Protein AF-A0A259DIY1-F1 (afdb_monomer_lite)

pLDDT: mean 83.83, std 12.37, range [46.38, 96.25]

Secondary structure (DSSP, 8-state):
-----HHHHHHHHHHHHHHH-TTTHHHHHHHHHHHHHHHHHHHHHHHHHHHHHHHHHHHHHHHHHHHHHHHHHHHHHHHHT-

Structure (mmCIF, N/CA/C/O backbone):
data_AF-A0A259DIY1-F1
#
_entry.id   AF-A0A259DIY1-F1
#
loop_
_atom_site.group_PDB
_atom_site.id
_atom_site.type_symbol
_atom_site.label_atom_id
_atom_site.label_alt_id
_atom_site.label_comp_id
_atom_site.label_asym_id
_atom_site.label_entity_id
_atom_site.label_seq_id
_atom_site.pdbx_PDB_ins_code
_atom_site.Cartn_x
_atom_site.Cartn_y
_atom_site.Cartn_z
_atom_site.occupancy
_atom_site.B_iso_or_equiv
_atom_site.auth_seq_id
_atom_site.auth_comp_id
_atom_site.auth_asym_id
_atom_site.auth_atom_id
_atom_site.pdbx_PDB_model_num
ATOM 1 N N . MET A 1 1 ? 21.434 -10.107 10.429 1.00 63.16 1 MET A N 1
ATOM 2 C CA . MET A 1 1 ? 20.987 -11.251 9.588 1.00 63.16 1 MET A CA 1
ATOM 3 C C . MET A 1 1 ? 19.858 -10.887 8.616 1.00 63.16 1 MET A C 1
ATOM 5 O O . MET A 1 1 ? 19.462 -11.739 7.841 1.00 63.16 1 MET A O 1
ATOM 9 N N . PHE A 1 2 ? 19.392 -9.636 8.599 1.00 62.38 2 PHE A N 1
ATOM 10 C CA . PHE A 1 2 ? 18.654 -9.028 7.491 1.00 62.38 2 PHE A CA 1
ATOM 11 C C . PHE A 1 2 ? 19.092 -7.563 7.442 1.00 62.38 2 PHE A C 1
ATOM 13 O O . PHE A 1 2 ? 18.392 -6.683 7.932 1.00 62.38 2 PHE A O 1
ATOM 20 N N . ASP A 1 3 ? 20.303 -7.317 6.946 1.00 67.19 3 ASP A N 1
ATOM 21 C CA . ASP A 1 3 ? 20.704 -5.967 6.553 1.00 67.19 3 ASP A CA 1
ATOM 22 C C . ASP A 1 3 ? 20.057 -5.708 5.194 1.00 67.19 3 ASP A C 1
ATOM 24 O O . ASP A 1 3 ? 20.646 -5.948 4.148 1.00 67.19 3 ASP A O 1
ATOM 28 N N . ILE A 1 4 ? 18.778 -5.322 5.194 1.00 73.44 4 ILE A N 1
ATOM 29 C CA . ILE A 1 4 ? 18.158 -4.769 3.988 1.00 73.44 4 ILE A CA 1
ATOM 30 C C . ILE A 1 4 ? 18.681 -3.339 3.873 1.00 73.44 4 ILE A C 1
ATOM 32 O O . ILE A 1 4 ? 18.055 -2.382 4.330 1.00 73.44 4 ILE A O 1
ATOM 36 N N . GLY A 1 5 ? 19.886 -3.220 3.328 1.00 88.38 5 GLY A N 1
ATOM 37 C CA . GLY A 1 5 ? 20.489 -1.957 2.966 1.00 88.38 5 GLY A CA 1
ATOM 38 C C . GLY A 1 5 ? 19.907 -1.415 1.664 1.00 88.38 5 GLY A C 1
ATOM 39 O O . GLY A 1 5 ? 19.121 -2.052 0.953 1.00 88.38 5 GLY A O 1
ATOM 40 N N . PHE A 1 6 ? 20.318 -0.194 1.323 1.00 90.31 6 PHE A N 1
ATOM 41 C CA . PHE A 1 6 ? 19.946 0.431 0.054 1.00 90.31 6 PHE A CA 1
ATOM 42 C C . PHE A 1 6 ? 20.396 -0.416 -1.153 1.00 90.31 6 PHE A C 1
ATOM 44 O O . PHE A 1 6 ? 19.678 -0.513 -2.147 1.00 90.31 6 PHE A O 1
ATOM 51 N N . SER A 1 7 ? 21.549 -1.081 -1.041 1.00 90.62 7 SER A N 1
ATOM 52 C CA . SER A 1 7 ? 22.099 -2.009 -2.034 1.00 90.62 7 SER A CA 1
ATOM 53 C C . SER A 1 7 ? 21.149 -3.154 -2.373 1.00 90.62 7 SER A C 1
ATOM 55 O O . SER A 1 7 ? 20.851 -3.385 -3.545 1.00 90.62 7 SER A O 1
ATOM 57 N N . GLU A 1 8 ? 20.641 -3.856 -1.363 1.00 90.44 8 GLU A N 1
ATOM 58 C CA . GLU A 1 8 ? 19.755 -5.004 -1.528 1.00 90.44 8 GLU A CA 1
ATOM 59 C C . GLU A 1 8 ? 18.444 -4.584 -2.199 1.00 90.44 8 GLU A C 1
ATOM 61 O O . GLU A 1 8 ? 17.967 -5.264 -3.110 1.00 90.44 8 GLU A O 1
ATOM 66 N N . MET A 1 9 ? 17.898 -3.424 -1.818 1.00 92.69 9 MET A N 1
ATOM 67 C CA . MET A 1 9 ? 16.689 -2.870 -2.436 1.00 92.69 9 MET A CA 1
ATOM 68 C C . MET A 1 9 ? 16.877 -2.588 -3.931 1.00 92.69 9 MET A C 1
ATOM 70 O O . MET A 1 9 ? 15.984 -2.883 -4.729 1.00 92.69 9 MET A O 1
ATOM 74 N N . VAL A 1 10 ? 18.041 -2.065 -4.332 1.00 94.25 10 VAL A N 1
ATOM 75 C CA . VAL A 1 10 ? 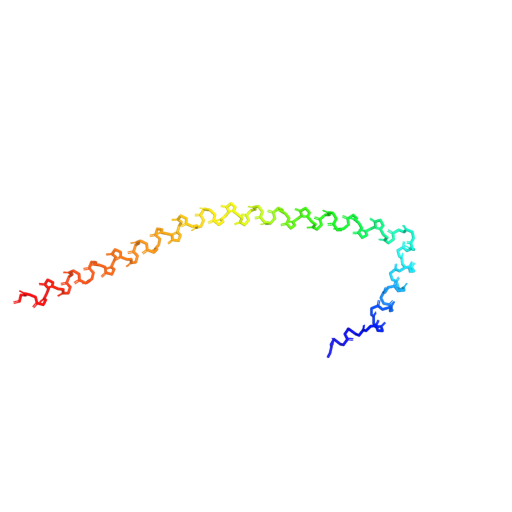18.367 -1.840 -5.749 1.00 94.25 10 VAL A CA 1
ATOM 76 C C . VAL A 1 10 ? 18.474 -3.166 -6.501 1.00 94.25 10 VAL A C 1
ATOM 78 O O . VAL A 1 10 ? 17.889 -3.295 -7.576 1.00 94.25 10 VAL A O 1
ATOM 81 N N . VAL A 1 11 ? 19.156 -4.170 -5.939 1.00 95.25 11 VAL A N 1
ATOM 82 C CA . VAL A 1 11 ? 19.297 -5.496 -6.570 1.00 95.25 11 VAL A CA 1
ATOM 83 C C . VAL A 1 11 ? 17.931 -6.149 -6.784 1.00 95.25 11 VAL A C 1
ATOM 85 O O . VAL A 1 11 ? 17.635 -6.604 -7.890 1.00 95.25 11 VAL A O 1
ATOM 88 N N . VAL A 1 12 ? 17.066 -6.140 -5.767 1.00 93.88 12 VAL A N 1
ATOM 89 C CA . VAL A 1 12 ? 15.695 -6.661 -5.882 1.00 93.88 12 VAL A CA 1
ATOM 90 C C . VAL A 1 12 ? 14.905 -5.893 -6.943 1.00 93.88 12 VAL A C 1
ATOM 92 O O . VAL A 1 12 ? 14.208 -6.512 -7.747 1.00 93.88 12 VAL A O 1
ATOM 95 N N . GLY A 1 13 ? 15.047 -4.566 -7.001 1.00 94.06 13 GLY A N 1
ATOM 96 C CA . GLY A 1 13 ? 14.431 -3.734 -8.035 1.00 94.06 13 GLY A CA 1
ATOM 97 C C . GLY A 1 13 ? 14.864 -4.129 -9.448 1.00 94.06 13 GLY A C 1
ATOM 98 O O . GLY A 1 13 ? 14.017 -4.322 -10.317 1.00 94.06 13 GLY A O 1
ATOM 99 N N . VAL A 1 14 ? 16.165 -4.324 -9.676 1.00 96.06 14 VAL A N 1
ATOM 100 C CA . VAL A 1 14 ? 16.701 -4.762 -10.975 1.00 96.06 14 VAL A CA 1
ATOM 101 C C . VAL A 1 14 ? 16.166 -6.142 -11.355 1.00 96.06 14 VAL A C 1
ATOM 103 O O . VAL A 1 14 ? 15.685 -6.325 -12.473 1.00 96.06 14 VAL A O 1
ATOM 106 N N . VAL A 1 15 ? 16.179 -7.104 -10.429 1.00 96.06 15 VAL A N 1
ATOM 107 C CA . VAL A 1 15 ? 15.640 -8.451 -10.678 1.00 96.06 15 VAL A CA 1
ATOM 108 C C . VAL A 1 15 ? 14.148 -8.389 -11.010 1.00 96.06 15 VAL A C 1
ATOM 110 O O . VAL A 1 15 ? 13.708 -9.005 -11.980 1.00 96.06 15 VAL A O 1
ATOM 113 N N . ALA A 1 16 ? 13.368 -7.605 -10.264 1.00 95.00 16 ALA A N 1
ATOM 114 C CA . ALA A 1 16 ? 11.945 -7.423 -10.527 1.00 95.00 16 ALA A CA 1
ATOM 115 C C . ALA A 1 16 ? 11.688 -6.817 -11.917 1.00 95.00 16 ALA A C 1
ATOM 117 O O . ALA A 1 16 ? 10.779 -7.263 -12.620 1.00 95.00 16 ALA A O 1
ATOM 118 N N . LEU A 1 17 ? 12.503 -5.845 -12.342 1.00 95.38 17 LEU A N 1
ATOM 119 C CA . LEU A 1 17 ? 12.425 -5.259 -13.683 1.00 95.38 17 LEU A CA 1
ATOM 120 C C . LEU A 1 17 ? 12.741 -6.278 -14.782 1.00 95.38 17 LEU A C 1
ATOM 122 O O . LEU A 1 17 ? 12.076 -6.254 -15.811 1.00 95.38 17 LEU A O 1
ATOM 126 N N . ILE A 1 18 ? 13.704 -7.178 -14.573 1.00 96.06 18 ILE A N 1
ATOM 127 C CA . ILE A 1 18 ? 14.055 -8.220 -15.552 1.00 96.06 18 ILE A CA 1
ATOM 128 C C . ILE A 1 18 ? 12.945 -9.270 -15.661 1.00 96.06 18 ILE A C 1
ATOM 130 O O . ILE A 1 18 ? 12.549 -9.639 -16.763 1.00 96.06 18 ILE A O 1
ATOM 134 N N . VAL A 1 19 ? 12.431 -9.750 -14.527 1.00 95.75 19 VAL A N 1
ATOM 135 C CA . VAL A 1 19 ? 11.452 -10.848 -14.487 1.00 95.75 19 VAL A CA 1
ATOM 136 C C . VAL A 1 19 ? 10.073 -10.396 -14.965 1.00 95.75 19 VAL A C 1
ATOM 138 O O . VAL A 1 19 ? 9.422 -11.088 -15.745 1.00 95.75 19 VAL A O 1
ATOM 141 N N . ILE A 1 20 ? 9.605 -9.245 -14.478 1.00 93.38 20 ILE A N 1
ATOM 142 C CA . ILE A 1 20 ? 8.253 -8.743 -14.759 1.00 93.38 20 ILE A CA 1
ATOM 143 C C . ILE A 1 20 ? 8.254 -7.855 -16.010 1.00 93.38 20 ILE A C 1
ATOM 145 O O . ILE A 1 20 ? 7.276 -7.835 -16.759 1.00 93.38 20 ILE A O 1
ATOM 149 N N . GLY A 1 21 ? 9.344 -7.123 -16.242 1.00 94.75 21 GLY A N 1
ATOM 150 C CA . GLY A 1 21 ? 9.458 -6.092 -17.268 1.00 94.75 21 GLY A CA 1
ATOM 151 C C . GLY A 1 21 ? 9.157 -4.684 -16.721 1.00 94.75 21 GLY A C 1
ATOM 152 O O . GLY A 1 21 ? 8.200 -4.514 -15.953 1.00 94.75 21 GLY A O 1
ATOM 153 N N . PRO A 1 22 ? 9.904 -3.645 -17.151 1.00 92.31 22 PRO A N 1
ATOM 154 C CA . PRO A 1 22 ? 9.756 -2.267 -16.664 1.00 92.31 22 PRO A CA 1
ATOM 155 C C . PRO A 1 22 ? 8.373 -1.663 -16.925 1.00 92.31 22 PRO A C 1
ATOM 157 O O . PRO A 1 22 ? 7.866 -0.889 -16.119 1.00 92.31 22 PRO A O 1
ATOM 160 N N . GLU A 1 23 ? 7.721 -2.051 -18.018 1.00 94.25 23 GLU A N 1
ATOM 161 C CA . GLU A 1 23 ? 6.393 -1.547 -18.385 1.00 94.25 23 GLU A CA 1
ATOM 162 C C . GLU A 1 23 ? 5.265 -2.219 -17.587 1.00 94.25 23 GLU A C 1
ATOM 164 O O . GLU A 1 23 ? 4.197 -1.640 -17.373 1.00 94.25 23 GLU A O 1
ATOM 169 N N . ARG A 1 24 ? 5.488 -3.458 -17.128 1.00 93.69 24 ARG A N 1
ATOM 170 C CA . ARG A 1 24 ? 4.469 -4.280 -16.458 1.00 93.69 24 ARG A CA 1
ATOM 171 C C . ARG A 1 24 ? 4.537 -4.162 -14.941 1.00 93.69 24 ARG A C 1
ATOM 173 O O . ARG A 1 24 ? 3.486 -4.198 -14.301 1.00 93.69 24 ARG A O 1
ATOM 180 N N . LEU A 1 25 ? 5.723 -3.943 -14.373 1.00 94.00 25 LEU A N 1
ATOM 181 C CA . LEU A 1 25 ? 5.929 -3.724 -12.938 1.00 94.00 25 LEU A CA 1
ATOM 182 C C . LEU A 1 25 ? 4.980 -2.663 -12.343 1.00 94.00 25 LEU A C 1
ATOM 184 O O . LEU A 1 25 ? 4.274 -2.992 -11.386 1.00 94.00 25 LEU A O 1
ATOM 188 N N . PRO A 1 26 ? 4.846 -1.439 -12.899 1.00 93.12 26 PRO A N 1
ATOM 189 C CA . PRO A 1 26 ? 3.937 -0.434 -12.342 1.00 93.12 26 PRO A CA 1
ATOM 190 C C . PRO A 1 26 ? 2.465 -0.856 -12.424 1.00 93.12 26 PRO A C 1
ATOM 192 O O . PRO A 1 26 ? 1.676 -0.539 -11.534 1.00 93.12 26 PRO A O 1
ATOM 195 N N . LYS A 1 27 ? 2.077 -1.607 -13.460 1.00 94.31 27 LYS A N 1
ATOM 196 C CA . LYS A 1 27 ? 0.710 -2.125 -13.608 1.00 94.31 27 LYS A CA 1
ATOM 197 C C . LYS A 1 27 ? 0.397 -3.186 -12.550 1.00 94.31 27 LYS A C 1
ATOM 199 O O . LYS A 1 27 ? -0.680 -3.154 -11.951 1.00 94.31 27 LYS A O 1
ATOM 204 N N . VAL A 1 28 ? 1.344 -4.087 -12.289 1.00 94.12 28 VAL A N 1
ATOM 205 C CA . VAL A 1 28 ? 1.242 -5.119 -11.245 1.00 94.12 28 VAL A CA 1
ATOM 206 C C . VAL A 1 28 ? 1.202 -4.474 -9.862 1.00 94.12 28 VAL A C 1
ATOM 208 O O . VAL A 1 28 ? 0.290 -4.766 -9.094 1.00 94.12 28 VAL A O 1
ATOM 211 N N . ALA A 1 29 ? 2.106 -3.533 -9.576 1.00 94.88 29 ALA A N 1
ATOM 212 C CA . ALA A 1 29 ? 2.146 -2.811 -8.307 1.00 94.88 29 ALA A CA 1
ATOM 213 C C . ALA A 1 29 ? 0.834 -2.062 -8.023 1.00 94.88 29 ALA A C 1
ATOM 215 O O . ALA A 1 29 ? 0.294 -2.158 -6.924 1.00 94.88 29 ALA A O 1
ATOM 216 N N . ARG A 1 30 ? 0.262 -1.378 -9.026 1.00 95.38 30 ARG A N 1
ATOM 217 C CA . ARG A 1 30 ? -1.052 -0.724 -8.899 1.00 95.38 30 ARG A CA 1
ATOM 218 C C . ARG A 1 30 ? -2.166 -1.726 -8.616 1.00 95.38 30 ARG A C 1
ATOM 220 O O . ARG A 1 30 ? -2.988 -1.493 -7.739 1.00 95.38 30 ARG A O 1
ATOM 227 N N . THR A 1 31 ? -2.191 -2.844 -9.336 1.00 95.56 31 THR A N 1
ATOM 228 C CA . THR A 1 31 ? -3.234 -3.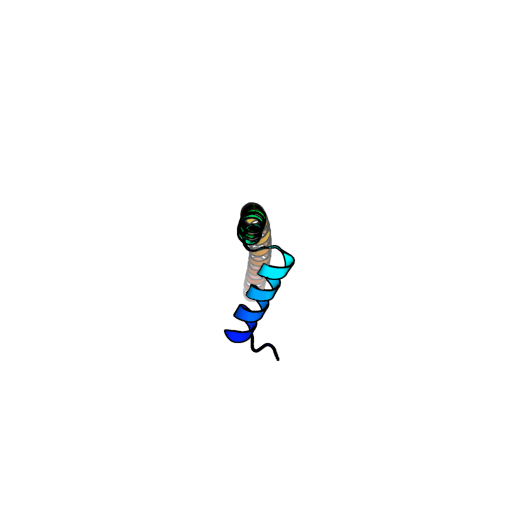869 -9.173 1.00 95.56 31 THR A CA 1
ATOM 229 C C . THR A 1 31 ? -3.157 -4.525 -7.794 1.00 95.56 31 THR A C 1
ATOM 231 O O . THR A 1 31 ? -4.166 -4.613 -7.095 1.00 95.56 31 THR A O 1
ATOM 234 N N . ALA A 1 32 ? -1.953 -4.914 -7.369 1.00 95.69 32 ALA A N 1
ATOM 235 C CA . ALA A 1 32 ? -1.694 -5.461 -6.043 1.00 95.69 32 ALA A CA 1
ATOM 236 C C . ALA A 1 32 ? -2.033 -4.446 -4.943 1.00 95.69 32 ALA A C 1
ATOM 238 O O . ALA A 1 32 ? -2.719 -4.789 -3.985 1.00 95.69 32 ALA A O 1
ATOM 239 N N . GLY A 1 33 ? -1.642 -3.181 -5.120 1.00 95.94 33 GLY A N 1
ATOM 240 C CA . GLY A 1 33 ? -1.970 -2.095 -4.198 1.00 95.94 33 GLY A CA 1
ATOM 241 C C . GLY A 1 33 ? -3.475 -1.845 -4.084 1.00 95.94 33 GLY A C 1
ATOM 242 O O . GLY A 1 33 ? -3.986 -1.683 -2.980 1.00 95.94 33 GLY A O 1
ATOM 243 N N . HIS A 1 34 ? -4.221 -1.886 -5.191 1.00 96.25 34 HIS A N 1
ATOM 244 C CA . HIS A 1 34 ? -5.680 -1.778 -5.155 1.00 96.25 34 HIS A CA 1
ATOM 245 C C . HIS A 1 34 ? -6.330 -2.948 -4.413 1.00 96.25 34 HIS A C 1
ATOM 247 O O . HIS A 1 34 ? -7.269 -2.728 -3.647 1.00 96.25 34 HIS A O 1
ATOM 253 N N . LEU A 1 35 ? -5.846 -4.175 -4.621 1.00 95.50 35 LEU A N 1
ATOM 254 C CA . LEU A 1 35 ? -6.357 -5.347 -3.914 1.00 95.50 35 LEU A CA 1
ATOM 255 C C . LEU A 1 35 ? -6.045 -5.267 -2.416 1.00 95.50 35 LEU A C 1
ATOM 257 O O . LEU A 1 35 ? -6.943 -5.442 -1.594 1.00 95.50 35 LEU A O 1
ATOM 261 N N . TYR A 1 36 ? -4.806 -4.921 -2.068 1.00 96.12 36 TYR A N 1
ATOM 262 C CA . TYR A 1 36 ? -4.377 -4.732 -0.687 1.00 96.12 36 TYR A CA 1
ATOM 263 C C . TYR A 1 36 ? -5.175 -3.624 0.010 1.00 96.12 36 TYR A C 1
ATOM 265 O O . TYR A 1 36 ? -5.687 -3.829 1.104 1.00 96.12 36 TYR A O 1
ATOM 273 N N . GLY A 1 37 ? -5.379 -2.482 -0.652 1.00 95.50 37 GLY A N 1
ATOM 274 C CA . GLY A 1 37 ? -6.175 -1.381 -0.110 1.00 95.50 37 GLY A CA 1
ATOM 275 C C . GLY A 1 37 ? -7.641 -1.761 0.123 1.00 95.50 37 GLY A C 1
ATOM 276 O O . GLY A 1 37 ? -8.229 -1.370 1.131 1.00 95.50 37 GLY A O 1
ATOM 277 N N . ARG A 1 38 ? -8.236 -2.569 -0.766 1.00 94.56 38 ARG A N 1
ATOM 278 C CA . ARG A 1 38 ? -9.594 -3.108 -0.572 1.00 94.56 38 ARG A CA 1
ATOM 279 C C . ARG A 1 38 ? -9.660 -4.059 0.619 1.00 94.56 38 ARG A C 1
ATOM 281 O O . ARG A 1 38 ? -10.573 -3.929 1.427 1.00 94.56 38 ARG A O 1
ATOM 288 N N . LEU A 1 39 ? -8.691 -4.967 0.742 1.00 94.31 39 LEU A N 1
ATOM 289 C CA . LEU A 1 39 ? -8.587 -5.887 1.877 1.00 94.31 39 LEU A CA 1
ATOM 290 C C . LEU A 1 39 ? -8.412 -5.125 3.191 1.00 94.31 39 LEU A C 1
ATOM 292 O O . LEU A 1 39 ? -9.152 -5.369 4.136 1.00 94.31 39 LEU A O 1
ATOM 296 N N . GLN A 1 40 ? -7.505 -4.149 3.236 1.00 94.56 40 G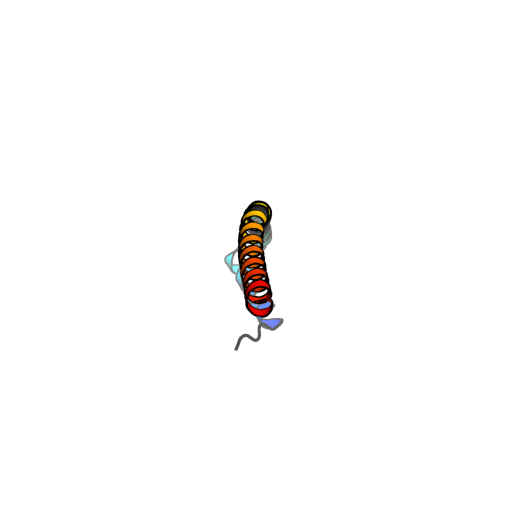LN A N 1
ATOM 297 C CA . GLN A 1 40 ? -7.288 -3.310 4.412 1.00 94.56 40 GLN A CA 1
ATOM 298 C C . GLN A 1 40 ? -8.564 -2.567 4.816 1.00 94.56 40 GLN A C 1
ATOM 300 O O . GLN A 1 40 ? -8.903 -2.524 5.997 1.00 94.56 40 GLN A O 1
ATOM 305 N N . ARG A 1 41 ? -9.305 -2.018 3.846 1.00 92.94 41 ARG A N 1
ATOM 306 C CA . ARG A 1 41 ? -10.583 -1.350 4.113 1.00 92.94 41 ARG A CA 1
ATOM 307 C C . ARG A 1 41 ? -11.639 -2.325 4.628 1.00 92.94 41 ARG A C 1
ATOM 309 O O . ARG A 1 41 ? -12.339 -1.988 5.570 1.00 92.94 41 ARG A O 1
ATOM 316 N N . TYR A 1 42 ? -11.718 -3.526 4.059 1.00 91.00 42 TYR A N 1
ATOM 317 C CA . TYR A 1 42 ? -12.634 -4.571 4.515 1.00 91.00 42 TYR A CA 1
ATOM 318 C C . TYR A 1 42 ? -12.322 -5.013 5.948 1.00 91.00 42 TYR A C 1
ATOM 320 O O . TYR A 1 42 ? -13.211 -5.025 6.791 1.00 91.00 42 TYR A O 1
ATOM 328 N N . VAL A 1 43 ? -11.050 -5.283 6.253 1.00 90.25 43 VAL A N 1
ATOM 329 C CA . VAL A 1 43 ? -10.596 -5.602 7.614 1.00 90.25 43 VAL A CA 1
ATOM 330 C C . VAL A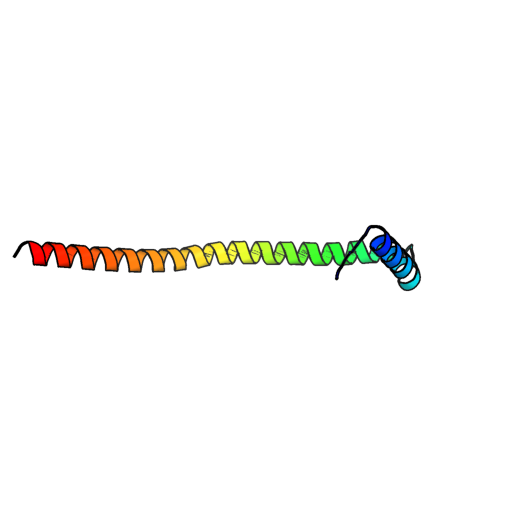 1 43 ? -10.899 -4.448 8.568 1.00 90.25 43 VAL A C 1
ATOM 332 O O . VAL A 1 43 ? -11.356 -4.687 9.678 1.00 90.25 43 VAL A O 1
ATOM 335 N N . SER A 1 44 ? -10.699 -3.199 8.141 1.00 89.81 44 SER A N 1
ATOM 336 C CA . SER A 1 44 ? -11.032 -2.023 8.948 1.00 89.81 44 SER A CA 1
ATOM 337 C C . SER A 1 44 ? -12.530 -1.913 9.233 1.00 89.81 44 SER A C 1
ATOM 339 O O . SER A 1 44 ? -12.896 -1.587 10.357 1.00 89.81 44 SER A O 1
ATOM 341 N N . SER A 1 45 ? -13.389 -2.169 8.243 1.00 87.06 45 SER A N 1
ATOM 342 C CA . SER A 1 45 ? -14.846 -2.161 8.412 1.00 87.06 45 SER A CA 1
ATOM 343 C C . SER A 1 45 ? -15.300 -3.279 9.344 1.00 87.06 45 SER A C 1
ATOM 345 O O . SER A 1 45 ? -15.959 -3.003 10.333 1.00 87.06 45 SER A O 1
ATOM 347 N N . VAL A 1 46 ? -14.840 -4.510 9.114 1.00 85.69 46 VAL A N 1
ATOM 348 C CA . VAL A 1 46 ? -15.159 -5.659 9.974 1.00 85.69 46 VAL A CA 1
ATOM 349 C C . VAL A 1 46 ? -14.661 -5.434 11.399 1.00 85.69 46 VAL A C 1
ATOM 351 O O . VAL A 1 46 ? -15.378 -5.718 12.347 1.00 85.69 46 VAL A O 1
ATOM 354 N N . LYS A 1 47 ? -13.459 -4.874 11.579 1.00 80.62 47 LYS A N 1
ATOM 355 C CA . LYS A 1 47 ? -12.956 -4.493 12.903 1.00 80.62 47 LYS A CA 1
ATOM 356 C C . LYS A 1 47 ? -13.840 -3.435 13.558 1.00 80.62 47 LYS A C 1
ATOM 358 O O . LYS A 1 47 ? -14.028 -3.511 14.761 1.00 80.62 47 LYS A O 1
ATOM 363 N N . SER A 1 48 ? -14.363 -2.471 12.800 1.00 80.38 48 SER A N 1
ATOM 364 C CA . SER A 1 48 ? -15.290 -1.454 13.311 1.00 80.38 48 SER A CA 1
ATOM 365 C C . SER A 1 48 ? -16.613 -2.074 13.762 1.00 80.38 48 SER A C 1
ATOM 367 O O . SER A 1 48 ? -17.056 -1.796 14.872 1.00 80.38 48 SER A O 1
ATOM 369 N N . ASP A 1 49 ? -17.198 -2.948 12.942 1.00 76.88 49 ASP A N 1
ATOM 370 C CA . ASP A 1 49 ? -18.467 -3.623 13.235 1.00 76.88 49 ASP A CA 1
ATOM 371 C C . ASP A 1 49 ? -18.316 -4.575 14.434 1.00 76.88 49 ASP A C 1
ATOM 373 O O . ASP A 1 49 ? -19.092 -4.527 15.386 1.00 76.88 49 ASP A O 1
ATOM 377 N N . ILE A 1 50 ? -17.238 -5.366 14.451 1.00 72.00 50 ILE A N 1
ATOM 378 C CA . ILE A 1 50 ? -16.888 -6.252 15.566 1.00 72.00 50 ILE A CA 1
ATOM 379 C C . ILE A 1 50 ? -16.558 -5.445 16.821 1.00 72.00 50 ILE A C 1
ATOM 381 O O . ILE A 1 50 ? -16.958 -5.840 17.904 1.00 72.00 50 ILE A O 1
ATOM 385 N N . SER A 1 51 ? -15.846 -4.319 16.730 1.00 66.75 51 SER A N 1
ATOM 386 C CA . SER A 1 51 ? -15.604 -3.467 17.901 1.00 66.75 51 SER A CA 1
ATOM 387 C C . SER A 1 51 ? -16.909 -2.929 18.483 1.00 66.75 51 SER A C 1
ATOM 389 O O . SER A 1 51 ? -17.010 -2.819 19.698 1.00 66.75 51 SER A O 1
ATOM 391 N N . GLN A 1 52 ? -17.913 -2.650 17.653 1.00 64.56 52 GLN A N 1
ATOM 392 C CA . GLN A 1 52 ? -19.225 -2.205 18.113 1.00 64.56 52 GLN A CA 1
ATOM 393 C C . GLN A 1 52 ? -20.018 -3.332 18.808 1.00 64.56 52 GLN A C 1
ATOM 395 O O . GLN A 1 52 ? -20.771 -3.067 19.743 1.00 64.56 52 GLN A O 1
ATOM 400 N N . GLU A 1 53 ? -19.811 -4.587 18.406 1.00 59.66 53 GLU A N 1
ATOM 401 C CA . GLU A 1 53 ? -20.467 -5.764 18.992 1.00 59.66 53 GLU A CA 1
ATOM 402 C C . GLU A 1 53 ? -19.718 -6.310 20.229 1.00 59.66 53 GLU A C 1
ATOM 404 O O . GLU A 1 53 ? -20.330 -6.597 21.256 1.00 59.66 53 GLU A O 1
ATOM 409 N N . ILE A 1 54 ? -18.382 -6.343 20.197 1.00 61.22 54 ILE A N 1
ATOM 410 C CA . ILE A 1 54 ? -17.521 -6.714 21.333 1.00 61.22 54 ILE A CA 1
ATOM 411 C C . ILE A 1 54 ? -17.647 -5.700 22.469 1.00 61.22 54 ILE A C 1
ATOM 413 O O . ILE A 1 54 ? -17.633 -6.101 23.627 1.00 61.22 54 ILE A O 1
ATOM 417 N N . GLN A 1 55 ? -17.836 -4.410 22.176 1.00 59.59 55 GLN A N 1
ATOM 418 C CA . GLN A 1 55 ? -18.053 -3.406 23.220 1.00 59.59 55 GLN A CA 1
ATOM 419 C C . GLN A 1 55 ? -19.302 -3.719 24.066 1.00 59.59 55 GLN A C 1
ATOM 421 O O . GLN A 1 55 ? -19.298 -3.464 25.267 1.00 59.59 55 GLN A O 1
ATOM 426 N N . LEU A 1 56 ? -20.342 -4.337 23.492 1.00 61.03 56 LEU A N 1
ATOM 427 C CA . LEU A 1 56 ? -21.528 -4.766 24.243 1.00 61.03 56 LEU A CA 1
ATOM 428 C C . LEU A 1 56 ? -21.246 -5.978 25.146 1.00 61.03 56 LEU A C 1
ATOM 430 O O . LEU A 1 56 ? -21.751 -6.026 26.271 1.00 61.03 56 LEU A O 1
ATOM 434 N N . ASP A 1 57 ? -20.429 -6.929 24.695 1.00 65.44 57 ASP A N 1
ATOM 435 C CA . ASP A 1 57 ? -20.074 -8.114 25.485 1.00 65.44 57 ASP A CA 1
ATOM 436 C C . ASP A 1 57 ? -19.003 -7.828 26.550 1.00 65.44 57 ASP A C 1
ATOM 438 O O . ASP A 1 57 ? -19.121 -8.312 27.678 1.00 65.44 57 ASP A O 1
ATOM 442 N N . GLU A 1 58 ? -18.015 -6.973 26.268 1.00 65.81 58 GLU A N 1
ATOM 443 C CA . GLU A 1 58 ? -17.071 -6.479 27.279 1.00 65.81 58 GLU A CA 1
ATOM 444 C C . GLU A 1 58 ? -17.790 -5.653 28.352 1.00 65.81 58 GLU A C 1
ATOM 446 O O . GLU A 1 58 ? -17.564 -5.881 29.540 1.00 65.81 58 GLU A O 1
ATOM 451 N N . MET A 1 59 ? -18.728 -4.768 27.983 1.00 61.50 59 MET A N 1
ATOM 452 C CA . MET A 1 59 ? -19.519 -4.016 28.969 1.00 61.50 59 MET A CA 1
ATOM 453 C C . MET A 1 59 ? -20.386 -4.925 29.850 1.00 61.50 59 MET A C 1
ATOM 455 O O . MET A 1 59 ? -20.528 -4.664 31.046 1.00 61.50 59 MET A O 1
ATOM 459 N N . ARG A 1 60 ? -20.951 -6.009 29.298 1.00 71.25 60 ARG A N 1
ATOM 460 C CA . ARG A 1 60 ? -21.698 -7.006 30.085 1.00 71.25 60 ARG A CA 1
ATOM 461 C C . ARG A 1 60 ? -20.804 -7.749 31.071 1.00 71.25 60 ARG A C 1
ATOM 463 O O . ARG A 1 60 ? -21.220 -7.958 32.209 1.00 71.25 60 ARG A O 1
ATOM 470 N N . ARG A 1 61 ? -19.592 -8.120 30.656 1.00 78.19 61 ARG A N 1
ATOM 471 C CA . ARG A 1 61 ? -18.627 -8.843 31.494 1.00 78.19 61 ARG A CA 1
ATOM 472 C C . ARG A 1 61 ? -18.104 -7.970 32.636 1.00 78.19 61 ARG A C 1
ATOM 474 O O . ARG A 1 61 ? -18.154 -8.389 33.788 1.00 78.19 61 ARG A O 1
ATOM 481 N N . VAL A 1 62 ? -17.743 -6.722 32.332 1.00 78.06 62 VAL A N 1
ATOM 482 C CA . VAL A 1 62 ? -17.353 -5.710 33.330 1.00 78.06 62 VAL A CA 1
ATOM 483 C C . VAL A 1 62 ? -18.506 -5.422 34.301 1.00 78.06 62 VAL A C 1
ATOM 485 O O . VAL A 1 62 ? -18.299 -5.321 35.507 1.00 78.06 62 VAL A O 1
ATOM 488 N N . GLY A 1 63 ? -19.747 -5.346 33.806 1.00 78.94 63 GLY A N 1
ATOM 489 C CA . GLY A 1 63 ? -20.928 -5.164 34.654 1.00 78.94 63 GLY A CA 1
ATOM 490 C C . GLY A 1 63 ? -21.197 -6.340 35.603 1.00 78.94 63 GLY A C 1
ATOM 491 O O . GLY A 1 63 ? -21.652 -6.120 36.727 1.00 78.94 63 GLY A O 1
ATOM 492 N N . GLN A 1 64 ? -20.908 -7.577 35.184 1.00 84.50 64 GLN A N 1
ATOM 493 C CA . GLN A 1 64 ? -21.028 -8.765 36.037 1.00 84.50 64 GLN A CA 1
ATOM 494 C C . GLN A 1 64 ? -19.969 -8.783 37.145 1.00 84.50 64 GLN A C 1
ATOM 496 O O . GLN A 1 64 ? -20.347 -8.930 38.304 1.00 84.50 64 GLN A O 1
ATOM 501 N N . GLU A 1 65 ? -18.695 -8.534 36.824 1.00 84.56 65 GLU A N 1
ATOM 502 C CA . GLU A 1 65 ? -17.623 -8.423 37.831 1.00 84.56 65 GLU A CA 1
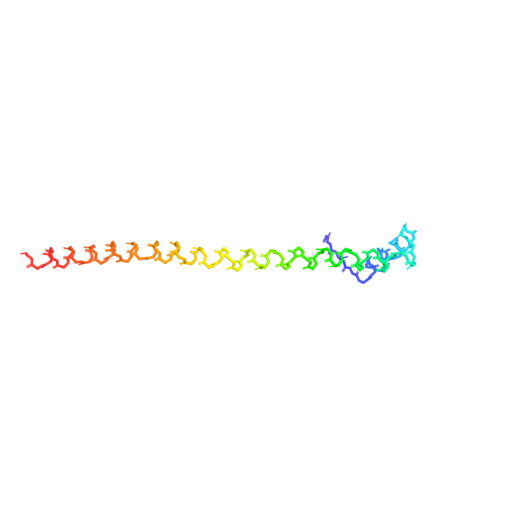ATOM 503 C C . GLU A 1 65 ? -17.894 -7.302 38.844 1.00 84.56 65 GLU A C 1
ATOM 505 O O . GLU A 1 65 ? -17.666 -7.461 40.045 1.00 84.56 65 GLU A O 1
ATOM 510 N N . PHE A 1 66 ? -18.434 -6.169 38.384 1.00 83.25 66 PHE A N 1
ATOM 511 C CA . PHE A 1 66 ? -18.790 -5.054 39.260 1.00 83.25 66 PHE A CA 1
ATOM 512 C C . PHE A 1 66 ? -19.952 -5.407 40.197 1.00 83.25 66 PHE A C 1
ATOM 514 O O . PHE A 1 66 ? -19.921 -5.084 41.385 1.00 83.25 66 PHE A O 1
ATOM 521 N N . LYS A 1 67 ? -20.970 -6.112 39.687 1.00 86.50 67 LYS A N 1
ATOM 522 C CA . LYS A 1 67 ? -22.107 -6.588 40.486 1.00 86.50 67 LYS A CA 1
ATOM 523 C C . LYS A 1 67 ? -21.667 -7.606 41.538 1.00 86.50 67 LYS A C 1
ATOM 525 O O . LYS A 1 67 ? -22.151 -7.548 42.666 1.00 86.50 67 LYS A O 1
ATOM 530 N N . GLU A 1 68 ? -20.766 -8.508 41.171 1.00 87.94 68 GLU A N 1
ATOM 531 C CA . GLU A 1 68 ? -20.201 -9.513 42.068 1.00 87.94 68 GLU A CA 1
ATOM 532 C C . GLU A 1 68 ? -19.338 -8.845 43.150 1.00 87.94 68 GLU A C 1
ATOM 534 O O . GLU A 1 68 ? -19.562 -9.078 44.331 1.00 87.94 68 GLU A O 1
ATOM 539 N N . SER A 1 69 ? -18.483 -7.884 42.782 1.00 84.69 69 SER A N 1
ATOM 540 C CA . SER A 1 69 ? -17.680 -7.092 43.733 1.00 84.69 69 SER A CA 1
ATOM 541 C C . SER A 1 69 ? -18.535 -6.283 44.716 1.00 84.69 69 SER A C 1
ATOM 543 O O . SER A 1 69 ? -18.227 -6.231 45.906 1.00 84.69 69 SER A O 1
ATOM 545 N N . ILE A 1 70 ? -19.633 -5.676 44.248 1.00 85.88 70 ILE A N 1
ATOM 546 C CA . ILE A 1 70 ? -20.584 -4.966 45.117 1.00 85.88 70 ILE A CA 1
ATOM 547 C C . ILE A 1 70 ? -21.328 -5.936 46.038 1.00 85.88 70 ILE A C 1
ATOM 549 O O . ILE A 1 70 ? -21.563 -5.597 47.195 1.00 85.88 70 ILE A O 1
ATOM 553 N N . GLN A 1 71 ? -21.708 -7.127 45.563 1.00 87.50 71 GLN A N 1
ATOM 554 C CA . GLN A 1 71 ? -22.347 -8.134 46.415 1.00 87.50 71 GLN A CA 1
ATOM 555 C C . GLN A 1 71 ? -21.405 -8.645 47.499 1.00 87.50 71 GLN A C 1
ATOM 557 O O . GLN A 1 71 ? -21.837 -8.769 48.643 1.00 87.50 71 GLN A O 1
ATOM 562 N N . SER A 1 72 ? -20.137 -8.880 47.171 1.00 85.19 72 SER A N 1
ATOM 563 C CA . SER A 1 72 ? -19.108 -9.256 48.142 1.00 85.19 72 SER A CA 1
ATOM 564 C C . SER A 1 72 ? -18.925 -8.159 49.189 1.00 85.19 72 SER A C 1
ATOM 566 O O . SER A 1 72 ? -19.109 -8.416 50.373 1.00 85.19 72 SER A O 1
ATOM 568 N N . ALA A 1 73 ? -18.732 -6.906 48.761 1.00 82.81 73 ALA A N 1
ATOM 569 C CA . ALA A 1 73 ? -18.581 -5.770 49.671 1.00 82.81 73 ALA A CA 1
ATOM 570 C C . ALA A 1 73 ? -19.830 -5.523 50.540 1.00 82.81 73 ALA A C 1
ATOM 572 O O . ALA A 1 73 ? -19.720 -5.211 51.722 1.00 82.81 73 ALA A O 1
ATOM 573 N N . ALA A 1 74 ? -21.035 -5.681 49.985 1.00 81.50 74 ALA A N 1
ATOM 574 C CA . ALA A 1 74 ? -22.279 -5.560 50.745 1.00 81.50 74 ALA A CA 1
ATOM 575 C C . ALA A 1 74 ? -22.469 -6.709 51.749 1.00 81.50 74 ALA A C 1
ATOM 577 O O . ALA A 1 74 ? -23.099 -6.516 52.789 1.00 81.50 74 ALA A O 1
ATOM 578 N N . THR A 1 75 ? -21.944 -7.896 51.438 1.00 83.56 75 THR A N 1
ATOM 579 C CA . THR A 1 75 ? -21.981 -9.060 52.331 1.00 83.56 75 THR A CA 1
ATOM 580 C C . THR A 1 75 ? -20.975 -8.894 53.465 1.00 83.56 75 THR A C 1
ATOM 582 O O . THR A 1 75 ? -21.359 -9.091 54.615 1.00 83.56 75 THR A O 1
ATOM 585 N N . ASP A 1 76 ? -19.761 -8.421 53.170 1.00 79.44 76 ASP A N 1
ATOM 586 C CA . ASP A 1 76 ? -18.728 -8.120 54.169 1.00 79.44 76 ASP A CA 1
ATOM 587 C C . ASP A 1 76 ? -19.196 -7.031 55.145 1.00 79.44 76 ASP A C 1
ATOM 589 O O . ASP A 1 76 ? -19.184 -7.241 56.353 1.00 79.44 76 ASP A O 1
ATOM 593 N N . LEU A 1 77 ? -19.755 -5.919 54.647 1.00 80.06 77 LEU A N 1
ATOM 594 C CA . LEU A 1 77 ? -20.292 -4.845 55.499 1.00 80.06 77 LEU A CA 1
ATOM 595 C C . LEU A 1 77 ? -21.456 -5.305 56.391 1.00 80.06 77 LEU A C 1
ATOM 597 O O . LEU A 1 77 ? -21.641 -4.804 57.499 1.00 80.06 77 LEU A O 1
ATOM 601 N N . LYS A 1 78 ? -22.267 -6.254 55.910 1.00 74.00 78 LYS A N 1
ATOM 602 C CA . LYS A 1 78 ? -23.377 -6.825 56.683 1.00 74.00 78 LYS A CA 1
ATOM 603 C C . LYS A 1 78 ? -22.886 -7.804 57.751 1.00 74.00 78 LYS A C 1
ATOM 605 O O . LYS A 1 78 ? -23.551 -7.967 58.772 1.00 74.00 78 LYS A O 1
ATOM 610 N N . GLN 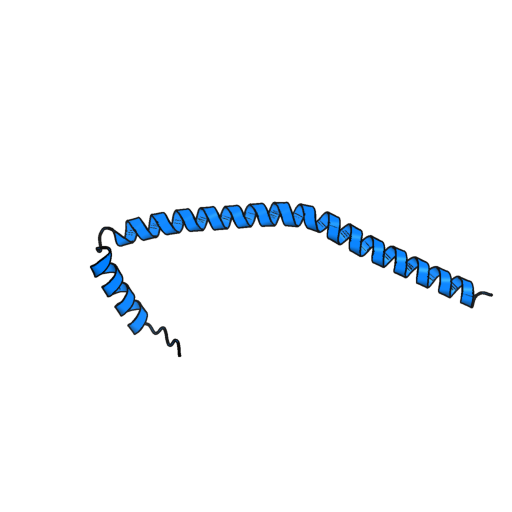A 1 79 ? -21.746 -8.442 57.510 1.00 71.31 79 GLN A N 1
ATOM 611 C CA . GLN A 1 79 ? -21.109 -9.377 58.428 1.00 71.31 79 GLN A CA 1
ATOM 612 C C . GLN A 1 79 ? -20.266 -8.657 59.489 1.00 71.31 79 GLN A C 1
ATOM 614 O O . GLN A 1 79 ? -20.170 -9.145 60.605 1.00 71.31 79 GLN A O 1
ATOM 619 N N . GLU A 1 80 ? -19.729 -7.475 59.174 1.00 68.19 80 GLU A N 1
ATOM 620 C CA . GLU A 1 80 ? -18.980 -6.621 60.108 1.00 68.19 80 GLU A CA 1
ATOM 621 C C . GLU A 1 80 ? -19.888 -5.825 61.071 1.00 68.19 80 GLU A C 1
ATOM 623 O O . GLU A 1 80 ? -19.441 -5.377 62.124 1.00 68.19 80 GLU A O 1
ATOM 628 N N . ALA A 1 81 ? -21.172 -5.651 60.729 1.00 59.97 81 ALA A N 1
ATOM 629 C CA . ALA A 1 81 ? -22.158 -4.916 61.531 1.00 59.97 81 ALA A CA 1
ATOM 630 C C . ALA A 1 81 ? -23.033 -5.798 62.453 1.00 59.97 81 ALA A C 1
ATOM 632 O O . ALA A 1 81 ? -23.969 -5.278 63.067 1.00 59.97 81 ALA A O 1
ATOM 633 N N . THR A 1 82 ? -22.762 -7.109 62.536 1.00 46.38 82 THR A N 1
ATOM 634 C CA . THR A 1 82 ? -23.408 -8.051 63.476 1.00 46.38 82 THR A CA 1
ATOM 635 C C . THR A 1 82 ? -22.383 -8.574 64.469 1.00 46.38 82 THR A C 1
ATOM 637 O O . THR A 1 82 ? -22.702 -8.590 65.679 1.00 46.38 82 THR A O 1
#

Foldseek 3Di:
DDPPDPVVVVVVVVVCCVPQNPVRVVVVVVVVVVVVVVVVVVVVVVCVVVVVVVVVVVVVVVVVVVVVVVVVVVVVVVVVVD

Radius of gyration: 28.35 Å; chains: 1; bounding box: 46×12×82 Å

Sequence (82 aa):
MFDIGFSEMVVVGVVALIVIGPERLPKVARTAGHLYGRLQRYVSSVKSDISQEIQLDEMRRVGQEFKESIQSAATDLKQEAT